Protein AF-A0A960MPB4-F1 (afdb_monomer)

Nearest PDB structures (foldseek):
  5g04-assembly1_A  TM=4.762E-01  e=5.946E+00  Homo sapiens
  5l9u-assembly1_A  TM=4.457E-01  e=4.930E+00  Homo sapiens
  5l9t-assembly1_A  TM=4.457E-01  e=4.930E+00  Homo sapiens

Sequence (97 aa):
TGLYSADLILKERERFKTLGKHLTLGKETASTELLLPFYRSFDLDVYQCFYKEWHPDQGMGNVLCNLKEGALSDPNTDPRAFPTFLEWLTFYMEKVL

Secondary structure (DSSP, 8-state):
-EEPPHHHHHHHHHHHHHH--EEEETTEEEEGGGEEEEEE-TTSSEEEEEETT--GGGT---EEEETTTTEEE-TTT-TTS-SSHHHHHHHHHHHH-

Solvent-accessible surface area (backbone atoms only — not comparable to full-atom values): 5244 Å² total; per-residue (Å²): 117,41,78,52,53,72,69,52,28,54,54,46,30,54,50,29,43,75,61,66,42,72,22,38,42,91,92,45,76,45,53,34,63,46,36,38,45,46,30,36,48,88,82,48,65,32,30,41,21,31,51,71,85,59,44,87,91,71,57,54,36,33,29,32,36,30,72,81,79,35,36,37,36,39,48,92,78,29,91,84,16,26,59,30,62,66,58,44,50,51,55,52,51,66,72,74,106

Radius of gyration: 12.58 Å; Cα contacts (8 Å, |Δi|>4): 171; chains: 1; bounding box: 33×30×31 Å

Structure (mmCIF, N/CA/C/O backbone):
data_AF-A0A960MPB4-F1
#
_entry.id   AF-A0A960MPB4-F1
#
loop_
_atom_site.group_PDB
_atom_site.id
_atom_site.type_symbol
_atom_site.label_atom_id
_atom_site.label_alt_id
_atom_site.label_comp_id
_atom_site.label_asym_id
_atom_site.label_entity_id
_atom_site.label_seq_id
_atom_site.pdbx_PDB_ins_code
_atom_site.Cartn_x
_atom_site.Cartn_y
_atom_site.Cartn_z
_atom_site.occupancy
_atom_site.B_iso_or_equiv
_atom_site.auth_seq_id
_atom_site.auth_comp_id
_atom_site.auth_asym_id
_atom_site.auth_atom_id
_atom_site.pdbx_PDB_model_num
ATOM 1 N N . THR A 1 1 ? 4.720 -13.458 2.444 1.00 73.00 1 THR A N 1
ATOM 2 C CA . THR A 1 1 ? 5.232 -12.076 2.527 1.00 73.00 1 THR A CA 1
ATOM 3 C C . THR A 1 1 ? 5.827 -11.684 1.198 1.00 73.00 1 THR A C 1
ATOM 5 O O . THR A 1 1 ? 6.462 -12.542 0.602 1.00 73.00 1 THR A O 1
ATOM 8 N N . GLY A 1 2 ? 5.596 -10.466 0.702 1.00 87.62 2 GLY A N 1
ATOM 9 C CA . GLY A 1 2 ? 6.009 -10.064 -0.649 1.00 87.62 2 GLY A CA 1
ATOM 10 C C . GLY A 1 2 ? 4.865 -9.529 -1.513 1.00 87.62 2 GLY A C 1
ATOM 11 O O . GLY A 1 2 ? 3.804 -9.179 -0.990 1.00 87.62 2 GLY A O 1
ATOM 12 N N . LEU A 1 3 ? 5.101 -9.462 -2.829 1.00 90.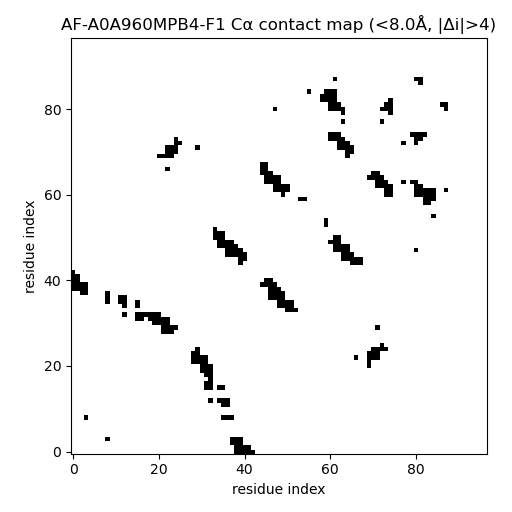94 3 LEU A N 1
ATOM 13 C CA . LEU A 1 3 ? 4.115 -9.027 -3.820 1.00 90.94 3 LEU A CA 1
ATOM 14 C C . LEU A 1 3 ? 2.950 -10.022 -3.880 1.00 90.94 3 LEU A C 1
ATOM 16 O O . LEU A 1 3 ? 3.147 -11.238 -3.843 1.00 90.94 3 LEU A O 1
ATOM 20 N N . TYR A 1 4 ? 1.732 -9.501 -3.945 1.00 93.19 4 TYR A N 1
ATOM 21 C CA . TYR A 1 4 ? 0.520 -10.308 -3.957 1.00 93.19 4 TYR A CA 1
ATOM 22 C C . TYR A 1 4 ? 0.152 -10.778 -5.364 1.00 93.19 4 TYR A C 1
ATOM 24 O O . TYR A 1 4 ? 0.293 -10.047 -6.343 1.00 93.19 4 TYR A O 1
ATOM 32 N N . SER A 1 5 ? -0.388 -11.996 -5.454 1.00 92.62 5 SER A N 1
ATOM 33 C CA . SER A 1 5 ? -1.139 -12.426 -6.634 1.00 92.62 5 SER A CA 1
ATOM 34 C C . SER A 1 5 ? -2.456 -11.651 -6.740 1.00 92.62 5 SER A C 1
ATOM 36 O O . SER A 1 5 ? -2.948 -11.116 -5.744 1.00 92.62 5 SER A O 1
ATOM 38 N N . ALA A 1 6 ? -3.068 -11.637 -7.926 1.00 90.75 6 ALA A N 1
ATOM 39 C CA . ALA A 1 6 ? -4.348 -10.960 -8.146 1.00 90.75 6 ALA A CA 1
ATOM 40 C C . ALA A 1 6 ? -5.440 -11.412 -7.153 1.00 90.75 6 ALA A C 1
ATOM 42 O O . ALA A 1 6 ? -6.104 -10.574 -6.544 1.00 90.75 6 ALA A O 1
ATOM 43 N N . ASP A 1 7 ? -5.569 -12.719 -6.910 1.00 94.31 7 ASP A N 1
ATOM 44 C CA . ASP A 1 7 ? -6.547 -13.258 -5.953 1.00 94.31 7 ASP A CA 1
ATOM 45 C C . ASP A 1 7 ? -6.286 -12.778 -4.521 1.00 94.31 7 ASP A C 1
ATOM 47 O O . ASP A 1 7 ? -7.216 -12.467 -3.772 1.00 94.31 7 ASP A O 1
ATOM 51 N N . LEU A 1 8 ? -5.010 -12.687 -4.132 1.00 94.00 8 LEU A N 1
ATOM 52 C CA . LEU A 1 8 ? -4.638 -12.223 -2.802 1.00 94.00 8 LEU A CA 1
ATOM 53 C C . LEU A 1 8 ? -4.884 -10.719 -2.642 1.00 94.00 8 LEU A C 1
ATOM 55 O O . LEU A 1 8 ? -5.344 -10.306 -1.580 1.00 94.00 8 LEU A O 1
ATOM 59 N N . ILE A 1 9 ? -4.669 -9.918 -3.691 1.00 92.94 9 ILE A N 1
ATOM 60 C CA . ILE A 1 9 ? -5.041 -8.495 -3.712 1.00 92.94 9 ILE A CA 1
ATOM 61 C C . ILE A 1 9 ? -6.543 -8.338 -3.460 1.00 92.94 9 ILE A C 1
ATOM 63 O O . ILE A 1 9 ? -6.943 -7.541 -2.613 1.00 92.94 9 ILE A O 1
ATOM 67 N N . LEU A 1 10 ? -7.385 -9.115 -4.151 1.00 93.06 10 LEU A N 1
ATOM 68 C CA . LEU A 1 10 ? -8.839 -9.057 -3.969 1.00 93.06 10 LEU A CA 1
ATOM 69 C C . LEU A 1 10 ? -9.248 -9.453 -2.546 1.00 93.06 10 LEU A C 1
ATOM 71 O O . LEU A 1 10 ? -10.034 -8.751 -1.911 1.00 93.06 10 LEU A O 1
ATOM 75 N N . LYS A 1 11 ? -8.670 -10.532 -2.011 1.00 94.94 11 LYS A N 1
ATOM 76 C CA . LYS A 1 11 ? -8.929 -10.977 -0.636 1.00 94.94 11 LYS A CA 1
ATOM 77 C C . LYS A 1 11 ? -8.521 -9.924 0.398 1.00 94.94 11 LYS A C 1
ATOM 79 O O . LYS A 1 11 ? -9.277 -9.637 1.325 1.00 94.94 11 LYS A O 1
ATOM 84 N N . GLU A 1 12 ? -7.336 -9.344 0.247 1.00 94.25 12 GLU A N 1
ATOM 85 C CA . GLU A 1 12 ? -6.823 -8.334 1.172 1.00 94.25 12 GLU A CA 1
ATOM 86 C C . GLU A 1 12 ? -7.573 -7.007 1.049 1.00 94.25 12 GLU A C 1
ATOM 88 O O . GLU A 1 12 ? -7.782 -6.344 2.063 1.00 94.25 12 GLU A O 1
ATOM 93 N N . ARG A 1 13 ? -8.067 -6.651 -0.141 1.00 93.50 13 ARG A N 1
ATOM 94 C CA . ARG A 1 13 ? -8.974 -5.512 -0.326 1.00 93.50 13 ARG A CA 1
ATOM 95 C C . ARG A 1 13 ? -10.247 -5.671 0.498 1.00 93.50 13 ARG A C 1
ATOM 97 O O . ARG A 1 13 ? -10.641 -4.738 1.192 1.00 93.50 13 ARG A O 1
ATOM 104 N N . GLU A 1 14 ? -10.885 -6.840 0.451 1.00 95.50 14 GLU A N 1
ATOM 105 C CA . GLU A 1 14 ? -12.074 -7.094 1.271 1.00 95.50 14 GLU A CA 1
ATOM 106 C C . GLU A 1 14 ? -11.738 -7.048 2.765 1.00 95.50 14 GLU A C 1
ATOM 108 O O . GLU A 1 14 ? -12.467 -6.431 3.542 1.00 95.50 14 GLU A O 1
ATOM 113 N N . ARG A 1 15 ? -10.577 -7.577 3.175 1.00 94.88 15 ARG A N 1
ATOM 114 C CA . ARG A 1 15 ? -10.103 -7.431 4.558 1.00 94.88 15 ARG A CA 1
ATOM 115 C C . ARG A 1 15 ? -9.950 -5.959 4.951 1.00 94.88 15 ARG A C 1
ATOM 117 O O . ARG A 1 15 ? -10.465 -5.556 5.990 1.00 94.88 15 ARG A O 1
ATOM 124 N N . PHE A 1 16 ? -9.300 -5.143 4.124 1.00 95.19 16 PHE A N 1
ATOM 125 C CA . PHE A 1 16 ? -9.130 -3.705 4.355 1.00 95.19 16 PHE A CA 1
ATOM 126 C C . PHE A 1 16 ? -10.462 -2.961 4.461 1.00 95.19 16 PHE A C 1
ATOM 128 O O . PHE A 1 16 ? -10.580 -2.060 5.295 1.00 95.19 16 PHE A O 1
ATOM 135 N N . LYS A 1 17 ? -11.477 -3.378 3.693 1.00 93.81 17 LYS A N 1
ATOM 136 C CA . LYS A 1 17 ? -12.836 -2.856 3.847 1.00 93.81 17 LYS A CA 1
ATOM 137 C C . LYS A 1 17 ? -13.424 -3.189 5.213 1.00 93.81 17 LYS A C 1
ATOM 139 O O . LYS A 1 17 ? -13.881 -2.302 5.918 1.00 93.81 17 LYS A O 1
ATOM 144 N N . THR A 1 18 ? -13.339 -4.453 5.628 1.00 94.94 18 THR A N 1
ATOM 145 C CA . THR A 1 18 ? -13.880 -4.891 6.929 1.00 94.94 18 THR A CA 1
ATOM 146 C C . THR A 1 18 ? -13.176 -4.267 8.134 1.00 94.94 18 THR A C 1
ATOM 148 O O . THR A 1 18 ? -13.775 -4.173 9.200 1.00 94.94 18 THR A O 1
ATOM 151 N N . LEU A 1 19 ? -11.918 -3.833 7.986 1.00 93.25 19 LEU A N 1
ATOM 152 C CA . LEU A 1 19 ? -11.186 -3.158 9.059 1.00 93.25 19 LEU A CA 1
ATOM 153 C C . LEU A 1 19 ? -11.758 -1.774 9.380 1.00 93.25 19 LEU A C 1
ATOM 155 O O . LEU A 1 19 ? -11.692 -1.377 10.541 1.00 93.25 19 LEU A O 1
ATOM 159 N N . GLY A 1 20 ? -12.253 -1.040 8.372 1.00 87.06 20 GLY A N 1
ATOM 160 C CA . GLY A 1 20 ? -12.845 0.294 8.532 1.00 87.06 20 GLY A CA 1
ATOM 161 C C . GLY A 1 20 ? -11.989 1.279 9.339 1.00 87.06 20 GLY A C 1
ATOM 162 O O . GLY A 1 20 ? -12.527 2.108 10.071 1.00 87.06 20 GLY A O 1
ATOM 163 N N . LYS A 1 21 ? -10.655 1.157 9.290 1.00 91.88 21 LYS A N 1
ATOM 164 C CA . LYS A 1 21 ? -9.759 1.977 10.115 1.00 91.88 21 LYS A CA 1
ATOM 165 C C . LYS A 1 21 ? -9.503 3.320 9.443 1.00 91.88 21 LYS A C 1
ATOM 167 O O . LYS A 1 21 ? -9.269 3.383 8.237 1.00 91.88 21 LYS A O 1
ATOM 172 N N . HIS A 1 22 ? -9.439 4.371 10.252 1.00 93.25 22 HIS A N 1
ATOM 173 C CA . HIS A 1 22 ? -8.915 5.667 9.837 1.00 93.25 22 HIS A CA 1
ATOM 174 C C . HIS A 1 22 ? -7.412 5.719 10.115 1.00 93.25 22 HIS A C 1
ATOM 176 O O . HIS A 1 22 ? -6.972 5.484 11.239 1.00 93.25 22 HIS A O 1
ATOM 182 N N . LEU A 1 23 ? -6.640 5.989 9.070 1.00 94.38 23 LEU A N 1
ATOM 183 C CA . LEU A 1 23 ? -5.192 6.127 9.092 1.00 94.38 23 LEU A CA 1
ATOM 184 C C . LEU A 1 23 ? -4.822 7.602 9.000 1.00 94.38 23 LEU A C 1
ATOM 186 O O . LEU A 1 23 ? -5.482 8.360 8.291 1.00 94.38 23 LEU A O 1
ATOM 190 N N . THR A 1 24 ? -3.748 7.992 9.672 1.00 94.38 24 THR A N 1
ATOM 191 C CA . THR A 1 24 ? -3.246 9.369 9.648 1.00 94.38 24 THR A CA 1
ATOM 192 C C . THR A 1 24 ? -2.180 9.531 8.569 1.00 94.38 24 THR A C 1
ATOM 194 O O . THR A 1 24 ? -1.206 8.782 8.572 1.00 94.38 24 TH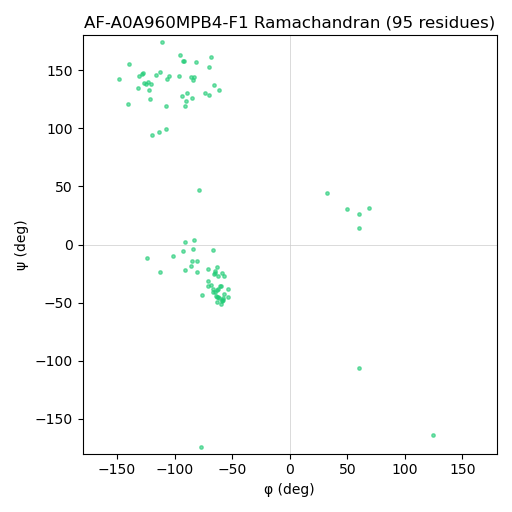R A O 1
ATOM 197 N N . LEU A 1 25 ? -2.335 10.531 7.697 1.00 89.44 25 LEU A N 1
ATOM 198 C CA . LEU A 1 25 ? -1.336 10.980 6.722 1.00 89.44 25 LEU A CA 1
ATOM 199 C C . LEU A 1 25 ? -1.002 12.448 7.012 1.00 89.44 25 LEU A C 1
ATOM 201 O O . LEU A 1 25 ? -1.714 13.363 6.597 1.00 89.44 25 LEU A O 1
ATOM 205 N N . GLY A 1 26 ? 0.053 12.695 7.789 1.00 85.62 26 GLY A N 1
ATOM 206 C CA . GLY A 1 26 ? 0.375 14.047 8.254 1.00 85.62 26 GLY A CA 1
ATOM 207 C C . GLY A 1 26 ? -0.761 14.651 9.093 1.00 85.62 26 GLY A C 1
ATOM 208 O O . GLY A 1 26 ? -0.942 14.275 10.248 1.00 85.62 26 GLY A O 1
ATOM 209 N N . LYS A 1 27 ? -1.508 15.607 8.524 1.00 84.19 27 LYS A N 1
ATOM 210 C CA . LYS A 1 27 ? -2.690 16.231 9.157 1.00 84.19 27 LYS A CA 1
ATOM 211 C C . LYS A 1 27 ? -4.023 15.682 8.639 1.00 84.19 27 LYS A C 1
ATOM 213 O O . LYS A 1 27 ? -5.069 16.021 9.186 1.00 84.19 27 LYS A O 1
ATOM 218 N N . GLU A 1 28 ? -3.988 14.886 7.579 1.00 88.56 28 GLU A N 1
ATOM 219 C CA . GLU A 1 28 ? -5.166 14.327 6.928 1.00 88.56 28 GLU A CA 1
ATOM 220 C C . GLU A 1 28 ? -5.464 12.923 7.455 1.00 88.56 28 GLU A C 1
ATOM 222 O O . GLU A 1 28 ? -4.617 12.273 8.076 1.00 88.56 28 GLU A O 1
ATOM 227 N N . THR A 1 29 ? -6.684 12.448 7.205 1.00 89.62 29 THR A N 1
ATOM 228 C CA . THR A 1 29 ? -7.070 11.068 7.506 1.00 89.62 29 THR A CA 1
ATOM 229 C C . THR A 1 29 ? -7.564 10.361 6.253 1.00 89.62 29 THR A C 1
ATOM 231 O O . THR A 1 29 ? -8.285 10.936 5.441 1.00 89.62 29 THR A O 1
ATOM 234 N N . ALA A 1 30 ? -7.181 9.097 6.106 1.00 90.75 30 ALA A N 1
ATOM 235 C CA . ALA A 1 30 ? -7.583 8.232 5.005 1.00 90.75 30 ALA A CA 1
ATOM 236 C C . ALA A 1 30 ? -8.175 6.930 5.556 1.00 90.75 30 ALA A C 1
ATOM 238 O O . ALA A 1 30 ? -7.667 6.365 6.522 1.00 90.75 30 ALA A O 1
ATOM 239 N N . SER A 1 31 ? -9.257 6.440 4.952 1.00 93.44 31 SER A N 1
ATOM 240 C CA . SER A 1 31 ? -9.856 5.156 5.336 1.00 93.44 31 SER A CA 1
ATOM 241 C C . SER A 1 31 ? -9.130 3.989 4.667 1.00 93.44 31 SER A C 1
ATOM 243 O O . SER A 1 31 ? -8.755 4.080 3.496 1.00 93.44 31 SER A O 1
ATOM 245 N N . THR A 1 32 ? -9.001 2.857 5.365 1.00 95.06 32 THR A N 1
ATOM 246 C CA . THR A 1 32 ? -8.484 1.610 4.775 1.00 95.06 32 THR A CA 1
ATOM 247 C C . THR A 1 32 ? -9.315 1.121 3.590 1.00 95.06 32 THR A C 1
ATOM 249 O O . THR A 1 32 ? -8.780 0.450 2.716 1.00 95.06 32 THR A O 1
ATOM 252 N N . GLU A 1 33 ? -10.594 1.488 3.500 1.00 94.75 33 GLU A N 1
ATOM 253 C CA . GLU A 1 33 ? -11.471 1.137 2.371 1.00 94.75 33 GLU A CA 1
ATOM 254 C C . GLU A 1 33 ? -11.039 1.767 1.039 1.00 94.75 33 GLU A C 1
ATOM 256 O O . GLU A 1 33 ? -11.401 1.283 -0.038 1.00 94.75 33 GLU A O 1
ATOM 261 N N . LEU A 1 34 ? -10.284 2.867 1.111 1.00 93.06 34 LEU A N 1
ATOM 262 C CA . LEU A 1 34 ? -9.756 3.577 -0.050 1.00 93.06 34 LEU A CA 1
ATOM 263 C C . LEU A 1 34 ? -8.451 2.967 -0.554 1.00 93.06 34 LEU A C 1
ATOM 265 O O . LEU A 1 34 ? -7.929 3.433 -1.560 1.00 93.06 34 LEU A O 1
ATOM 269 N N . LEU A 1 35 ? -7.918 1.952 0.127 1.00 94.62 35 LEU A N 1
ATOM 270 C CA . LEU A 1 35 ? -6.616 1.381 -0.172 1.00 94.62 35 LEU A CA 1
ATOM 271 C C . LEU A 1 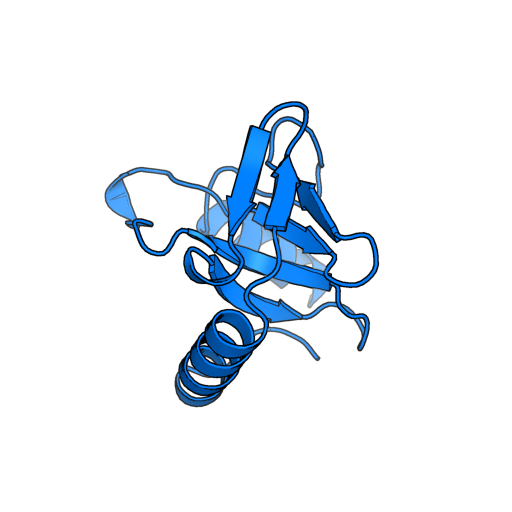35 ? -6.735 0.010 -0.837 1.00 94.62 35 LEU A C 1
ATOM 273 O O . LEU A 1 35 ? -7.569 -0.825 -0.483 1.00 94.62 35 LEU A O 1
ATOM 277 N N . LEU A 1 36 ? -5.842 -0.226 -1.790 1.00 94.06 36 LEU A N 1
ATOM 278 C CA . LEU A 1 36 ? -5.635 -1.497 -2.459 1.00 94.06 36 LEU A CA 1
ATOM 279 C C . LEU A 1 36 ? -4.243 -2.030 -2.086 1.00 94.06 36 LEU A C 1
ATOM 281 O O . LEU A 1 36 ? -3.253 -1.611 -2.692 1.00 94.06 36 LEU A O 1
ATOM 285 N N . PRO A 1 37 ? -4.137 -2.920 -1.084 1.00 95.00 37 PRO A N 1
ATOM 286 C CA . PRO A 1 37 ? -2.857 -3.496 -0.692 1.00 95.00 37 PRO A CA 1
ATOM 287 C C . PRO A 1 37 ? -2.350 -4.454 -1.774 1.00 95.00 37 PRO A C 1
ATOM 289 O O . PRO A 1 37 ? -3.065 -5.367 -2.189 1.00 95.00 37 PRO A O 1
ATOM 292 N N . PHE A 1 38 ? -1.104 -4.271 -2.207 1.00 93.75 38 PHE A N 1
ATOM 293 C CA . PHE A 1 38 ? -0.487 -5.104 -3.248 1.00 93.75 38 PHE A CA 1
ATOM 294 C C . PHE A 1 38 ? 0.829 -5.759 -2.816 1.00 93.75 38 PHE A C 1
ATOM 296 O O . PHE A 1 38 ? 1.321 -6.666 -3.484 1.00 93.75 38 PHE A O 1
ATOM 303 N N . TYR A 1 39 ? 1.392 -5.338 -1.685 1.00 93.81 39 TYR A N 1
ATOM 304 C CA . TYR A 1 39 ? 2.612 -5.907 -1.122 1.00 93.81 39 TYR A CA 1
ATOM 305 C C . TYR A 1 39 ? 2.577 -5.831 0.405 1.00 93.81 39 TYR A C 1
ATOM 307 O O . TYR A 1 39 ? 2.140 -4.822 0.958 1.00 93.81 39 TYR A O 1
ATOM 315 N N . ARG A 1 40 ? 3.092 -6.859 1.092 1.00 93.12 40 ARG A N 1
ATOM 316 C CA . ARG A 1 40 ? 3.276 -6.867 2.557 1.00 93.12 40 ARG A CA 1
ATOM 317 C C . ARG A 1 40 ? 4.727 -7.111 2.939 1.00 93.12 40 ARG A C 1
ATOM 319 O O . ARG A 1 40 ? 5.333 -8.069 2.458 1.00 93.12 40 ARG A O 1
ATOM 326 N N . SER A 1 41 ? 5.241 -6.295 3.857 1.00 86.50 41 SER A N 1
ATOM 327 C CA . SER A 1 41 ? 6.616 -6.361 4.370 1.00 86.50 41 SER A CA 1
ATOM 328 C C . SER A 1 41 ? 6.765 -7.358 5.526 1.00 86.50 41 SER A C 1
ATOM 330 O O . SER A 1 41 ? 6.063 -7.232 6.521 1.00 86.50 41 SER A O 1
ATOM 332 N N . PHE A 1 42 ? 7.704 -8.309 5.412 1.00 74.12 42 PHE A N 1
ATOM 333 C CA . PHE A 1 42 ? 8.239 -9.211 6.465 1.00 74.12 42 PHE A CA 1
ATOM 334 C C . PHE A 1 42 ? 7.277 -9.654 7.602 1.00 74.12 42 PHE A C 1
ATOM 336 O O . PHE A 1 42 ? 7.650 -9.634 8.768 1.00 74.12 42 PHE A O 1
ATOM 343 N N . ASP A 1 43 ? 6.038 -10.036 7.266 1.00 69.12 43 ASP A N 1
ATOM 344 C CA . ASP A 1 43 ? 4.964 -10.498 8.165 1.00 69.12 43 ASP A CA 1
ATOM 345 C C . ASP A 1 43 ? 4.530 -9.475 9.217 1.00 69.12 43 ASP A C 1
ATOM 347 O O . ASP A 1 43 ? 3.772 -9.772 10.139 1.00 69.12 43 ASP A O 1
ATOM 351 N N . LEU A 1 44 ? 4.937 -8.226 9.016 1.00 83.06 44 LEU A N 1
ATOM 352 C CA . LEU A 1 44 ? 4.432 -7.078 9.736 1.00 83.06 44 LEU A CA 1
ATOM 353 C C . LEU A 1 44 ? 3.107 -6.634 9.120 1.00 83.06 44 LEU A C 1
ATOM 355 O O . LEU A 1 44 ? 2.815 -6.868 7.944 1.00 83.06 44 LEU A O 1
ATOM 359 N N . ASP A 1 45 ? 2.303 -5.927 9.906 1.00 91.25 45 ASP A N 1
ATOM 360 C CA . ASP A 1 45 ? 1.104 -5.241 9.422 1.00 91.25 45 ASP A CA 1
ATOM 361 C C . ASP A 1 45 ? 1.445 -3.921 8.712 1.00 91.25 45 ASP A C 1
ATOM 363 O O . ASP A 1 45 ? 0.833 -2.879 8.951 1.00 91.25 45 ASP A O 1
ATOM 367 N N . VAL A 1 46 ? 2.434 -4.002 7.818 1.00 93.69 46 VAL A N 1
ATOM 368 C CA . VAL A 1 46 ? 2.928 -2.918 6.974 1.00 93.69 46 VAL A CA 1
ATOM 369 C C . VAL A 1 46 ? 2.795 -3.323 5.510 1.00 93.69 46 VAL A C 1
ATOM 371 O O . VAL A 1 46 ? 3.306 -4.366 5.089 1.00 93.69 46 VAL A O 1
ATOM 374 N N . TYR A 1 47 ? 2.115 -2.485 4.738 1.00 95.00 47 TYR A N 1
ATOM 375 C CA . TYR A 1 47 ? 1.670 -2.772 3.382 1.00 95.00 47 TYR A CA 1
ATOM 376 C C . TYR A 1 47 ? 2.058 -1.633 2.448 1.00 95.00 47 TYR A C 1
ATOM 378 O O . TYR A 1 47 ? 2.012 -0.471 2.844 1.00 95.00 47 TYR A O 1
ATOM 386 N N . GLN A 1 48 ? 2.388 -1.960 1.202 1.00 94.38 48 GLN A N 1
ATOM 387 C CA . GLN A 1 48 ? 2.314 -0.978 0.127 1.00 94.38 48 GLN A CA 1
ATOM 388 C C . GLN A 1 48 ? 0.918 -1.042 -0.469 1.00 94.38 48 GLN A C 1
ATOM 390 O O . GLN A 1 48 ? 0.416 -2.128 -0.790 1.00 94.38 48 GLN A O 1
ATOM 395 N N . CYS A 1 49 ? 0.302 0.124 -0.598 1.00 94.94 49 CYS A N 1
ATOM 396 C CA . CYS A 1 49 ? -1.053 0.262 -1.091 1.00 94.94 49 CYS A CA 1
ATOM 397 C C . CYS A 1 49 ? -1.102 1.269 -2.234 1.00 94.94 49 CYS A C 1
ATOM 399 O O . CYS A 1 49 ? -0.387 2.268 -2.226 1.00 94.94 49 CYS A O 1
ATOM 401 N N . PHE A 1 50 ? -2.002 1.034 -3.178 1.00 92.81 50 PHE A N 1
ATOM 402 C CA . PHE A 1 50 ? -2.512 2.093 -4.041 1.00 92.81 50 PHE A CA 1
ATOM 403 C C . PHE A 1 50 ? -3.778 2.685 -3.436 1.00 92.81 50 PHE A C 1
ATOM 405 O O . PHE A 1 50 ? -4.467 2.015 -2.667 1.00 92.81 50 PHE A O 1
ATOM 412 N N . TYR A 1 51 ? -4.124 3.909 -3.819 1.00 90.38 51 TYR A N 1
ATOM 413 C CA . TYR A 1 51 ? -5.498 4.377 -3.657 1.00 90.38 51 TYR A CA 1
ATOM 414 C C . TYR A 1 51 ? -6.425 3.640 -4.635 1.00 90.38 51 TYR A C 1
ATOM 416 O O . TYR A 1 51 ? -5.990 3.186 -5.691 1.00 90.38 51 TYR A O 1
ATOM 424 N N . LYS A 1 52 ? -7.711 3.489 -4.313 1.00 87.00 52 LYS A N 1
ATOM 425 C CA . LYS A 1 52 ? -8.677 2.808 -5.196 1.00 87.00 52 LYS A CA 1
ATOM 426 C C . LYS A 1 52 ? -8.904 3.574 -6.506 1.00 87.00 52 LYS A C 1
ATOM 428 O O . LYS A 1 52 ? -9.278 2.962 -7.499 1.00 87.00 52 LYS A O 1
ATOM 433 N N . GLU A 1 53 ? -8.688 4.886 -6.485 1.00 83.94 53 GLU A N 1
ATOM 434 C CA . GLU A 1 53 ? -8.716 5.791 -7.636 1.00 83.94 53 GLU A CA 1
ATOM 435 C C . GLU A 1 53 ? -7.391 5.804 -8.406 1.00 83.94 53 GLU A C 1
ATOM 437 O O . GLU A 1 53 ? -7.224 6.587 -9.335 1.00 83.94 53 GLU A O 1
ATOM 442 N N . TRP A 1 54 ? -6.423 4.975 -8.012 1.00 84.50 54 TRP A N 1
ATOM 443 C CA . TRP A 1 54 ? -5.141 4.907 -8.688 1.00 84.50 54 TRP A CA 1
ATOM 444 C C . TRP A 1 54 ? -5.304 4.482 -10.148 1.00 84.50 54 TRP A C 1
ATOM 446 O O . TRP A 1 54 ? -5.966 3.489 -10.465 1.00 84.50 54 TRP A O 1
ATOM 456 N N . HIS A 1 55 ? -4.623 5.215 -11.026 1.00 74.69 55 HIS A N 1
ATOM 457 C CA . HIS A 1 55 ? -4.538 4.929 -12.447 1.00 74.69 55 HIS A CA 1
ATOM 458 C C . HIS A 1 55 ? -3.072 4.996 -12.897 1.00 74.69 55 HIS A C 1
ATOM 460 O O . HIS A 1 55 ? -2.392 5.969 -12.552 1.00 74.69 55 HIS A O 1
ATOM 466 N N . PRO A 1 56 ? -2.590 4.023 -13.696 1.00 68.12 56 PRO A N 1
ATOM 467 C CA . PRO A 1 56 ? -1.198 3.976 -14.150 1.00 68.12 56 PRO A CA 1
ATOM 468 C C . PRO A 1 56 ? -0.731 5.269 -14.834 1.00 68.12 56 PRO A C 1
ATOM 470 O O . PRO A 1 56 ? 0.387 5.723 -14.603 1.00 68.12 56 PRO A O 1
ATOM 473 N N . ASP A 1 57 ? -1.610 5.891 -15.624 1.00 70.25 57 ASP A N 1
ATOM 474 C CA . ASP A 1 57 ? -1.282 7.053 -16.460 1.00 70.25 57 ASP A CA 1
ATOM 475 C C . ASP A 1 57 ? -1.260 8.380 -15.687 1.00 70.25 57 ASP A C 1
ATOM 477 O O . ASP A 1 57 ? -0.764 9.387 -16.187 1.00 70.25 57 ASP A O 1
ATOM 481 N N . GLN A 1 58 ? -1.807 8.403 -14.467 1.00 69.19 58 GLN A N 1
ATOM 482 C CA . GLN A 1 58 ? -1.895 9.620 -13.653 1.00 69.19 58 GLN A CA 1
ATOM 483 C C . GLN A 1 58 ? -0.680 9.818 -12.742 1.00 69.19 58 GLN A C 1
ATOM 485 O O . GLN A 1 58 ? -0.648 10.779 -11.978 1.00 69.19 58 GLN A O 1
ATOM 490 N N . GLY A 1 59 ? 0.312 8.920 -12.806 1.00 65.31 59 GLY A N 1
ATOM 491 C CA . GLY A 1 59 ? 1.535 9.036 -12.012 1.00 65.31 59 GLY A CA 1
ATOM 492 C C . GLY A 1 59 ? 1.273 9.042 -10.507 1.00 65.31 59 GLY A C 1
ATOM 493 O O . GLY A 1 59 ? 2.044 9.625 -9.755 1.00 65.31 59 GLY A O 1
ATOM 494 N N . MET A 1 60 ? 0.167 8.440 -10.058 1.00 74.44 60 MET A N 1
ATOM 495 C CA . MET A 1 60 ? -0.061 8.268 -8.632 1.00 74.44 60 MET A CA 1
ATOM 496 C C . MET A 1 60 ? 0.865 7.169 -8.119 1.0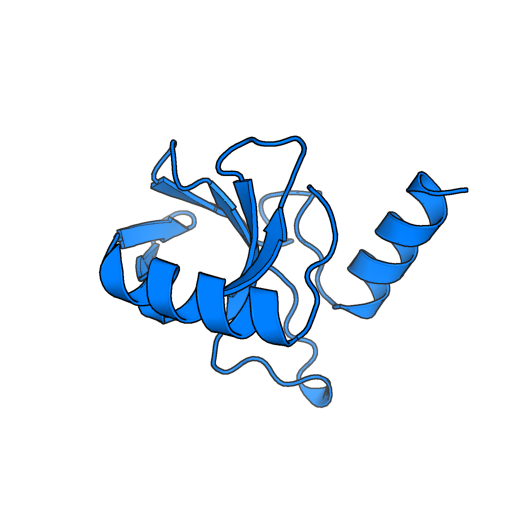0 74.44 60 MET A C 1
ATOM 498 O O . MET A 1 60 ? 0.982 6.092 -8.701 1.00 74.44 60 MET A O 1
ATOM 502 N N . GLY A 1 61 ? 1.558 7.465 -7.035 1.00 81.88 61 GLY A N 1
ATOM 503 C CA . GLY A 1 61 ? 2.462 6.532 -6.395 1.00 81.88 61 GLY A C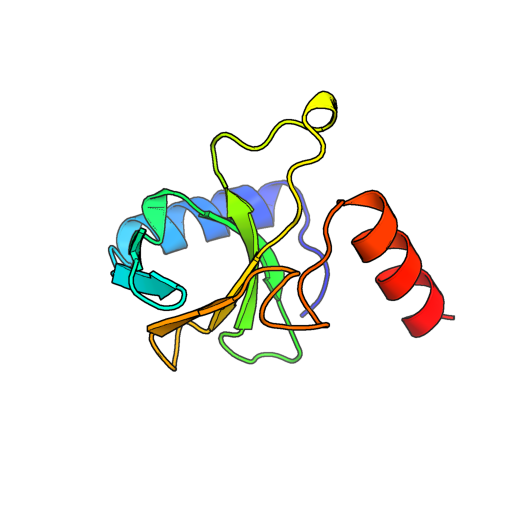A 1
ATOM 504 C C . GLY A 1 61 ? 1.751 5.478 -5.566 1.00 81.88 61 GLY A C 1
ATOM 505 O O . GLY A 1 61 ? 0.520 5.403 -5.509 1.00 81.88 61 GLY A O 1
ATOM 506 N N . ASN A 1 62 ? 2.549 4.686 -4.865 1.00 91.06 62 ASN A N 1
ATOM 507 C CA . ASN A 1 62 ? 2.062 3.916 -3.732 1.00 91.06 62 ASN A CA 1
ATOM 508 C C . ASN A 1 62 ? 2.242 4.704 -2.431 1.00 91.06 62 ASN A C 1
ATOM 510 O O . ASN A 1 62 ? 3.107 5.568 -2.303 1.00 91.06 6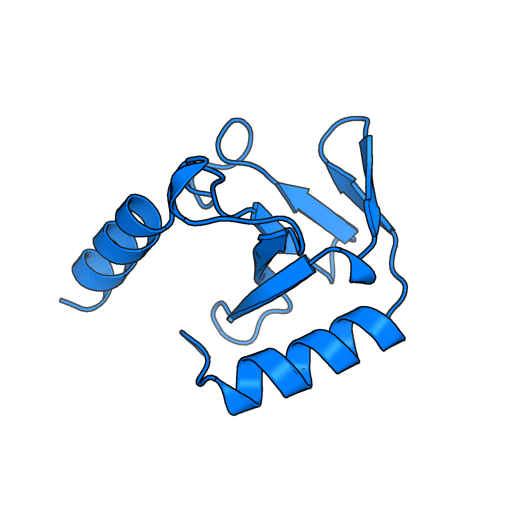2 ASN A O 1
ATOM 514 N N . VAL A 1 63 ? 1.443 4.330 -1.442 1.00 92.94 63 VAL A N 1
ATOM 515 C CA . VAL A 1 63 ? 1.562 4.775 -0.056 1.00 92.94 63 VAL A CA 1
ATOM 516 C C . VAL A 1 63 ? 1.966 3.601 0.824 1.00 92.94 63 VAL A C 1
ATOM 518 O O . VAL A 1 63 ? 1.584 2.453 0.569 1.00 92.94 63 VAL A O 1
ATOM 521 N N . LEU A 1 64 ? 2.716 3.893 1.882 1.00 94.00 64 LEU A N 1
ATOM 522 C CA . LEU A 1 64 ? 3.060 2.918 2.905 1.00 94.00 64 LEU A CA 1
ATOM 523 C C . LEU A 1 64 ? 1.999 2.959 4.005 1.00 94.00 64 LEU A C 1
ATOM 525 O O . LEU A 1 64 ? 1.810 3.978 4.660 1.00 94.00 64 LEU A O 1
ATOM 529 N N . CYS A 1 65 ? 1.313 1.846 4.228 1.00 95.19 65 CYS A N 1
ATOM 530 C CA . CYS A 1 65 ? 0.275 1.700 5.239 1.00 95.19 65 CYS A CA 1
ATOM 531 C C . CYS A 1 65 ? 0.780 0.845 6.402 1.00 95.19 65 CYS A C 1
ATOM 533 O O . CYS A 1 65 ? 1.084 -0.331 6.214 1.00 95.19 65 CYS A O 1
ATOM 535 N N . ASN A 1 66 ? 0.820 1.404 7.612 1.00 94.25 66 ASN A N 1
ATOM 536 C CA . ASN A 1 66 ? 1.097 0.672 8.846 1.00 94.25 66 ASN A CA 1
ATOM 537 C C . ASN A 1 66 ? -0.191 0.541 9.672 1.00 94.25 66 ASN A C 1
ATOM 539 O O . ASN A 1 66 ? -0.585 1.456 10.397 1.00 94.25 66 ASN A O 1
ATOM 543 N N . LEU A 1 67 ? -0.852 -0.618 9.593 1.00 93.25 67 LEU A N 1
ATOM 544 C CA . LEU A 1 67 ? -2.128 -0.854 10.282 1.00 93.25 67 LEU A CA 1
ATOM 545 C C . LEU A 1 67 ? -1.987 -0.969 11.805 1.00 93.25 67 LEU A C 1
ATOM 547 O O . LEU A 1 67 ? -2.990 -0.822 12.514 1.00 93.25 67 LEU A O 1
ATOM 551 N N . LYS A 1 68 ? -0.784 -1.280 12.303 1.00 91.50 68 LYS A N 1
ATOM 552 C CA . LYS A 1 68 ? -0.502 -1.376 13.741 1.00 91.50 68 LYS A CA 1
ATOM 553 C C . LYS A 1 68 ? -0.390 0.011 14.363 1.00 91.50 68 LYS A C 1
ATOM 555 O O . LYS A 1 68 ? -0.942 0.237 15.434 1.00 91.50 68 LYS A O 1
ATOM 560 N N . GLU A 1 69 ? 0.294 0.921 13.679 1.00 91.31 69 GLU A N 1
ATOM 561 C CA . GLU A 1 69 ? 0.468 2.311 14.118 1.00 91.31 69 GLU A CA 1
ATOM 562 C C . GLU A 1 69 ? -0.701 3.215 13.707 1.00 91.31 69 GLU A C 1
ATOM 564 O O . GLU A 1 69 ? -0.836 4.312 14.235 1.00 91.31 69 GLU A O 1
ATOM 569 N N . GLY A 1 70 ? -1.565 2.762 12.790 1.00 93.50 70 GLY A N 1
ATOM 570 C CA . GLY A 1 70 ? -2.647 3.590 12.255 1.00 93.50 70 GLY A CA 1
ATOM 571 C C . GLY A 1 70 ? -2.122 4.730 11.381 1.00 93.50 70 GLY A C 1
ATOM 572 O O . GLY A 1 70 ? -2.712 5.807 11.347 1.00 93.50 70 GLY A O 1
ATOM 573 N N . ALA A 1 71 ? -1.000 4.502 10.699 1.00 94.44 71 ALA A N 1
ATOM 574 C CA . ALA A 1 71 ? -0.286 5.518 9.940 1.00 94.44 71 ALA A CA 1
ATOM 575 C C . ALA A 1 71 ? -0.278 5.196 8.443 1.00 94.44 71 ALA A C 1
ATOM 577 O O . ALA A 1 71 ? -0.219 4.031 8.033 1.00 94.44 71 ALA A O 1
ATOM 578 N N . LEU A 1 72 ? -0.319 6.252 7.642 1.00 94.69 72 LEU A N 1
ATOM 579 C CA . LEU A 1 72 ? -0.111 6.234 6.208 1.00 94.69 72 LEU A CA 1
ATOM 580 C C . LEU A 1 72 ? 1.012 7.221 5.883 1.00 94.69 72 LEU A C 1
ATOM 582 O O . LEU A 1 72 ? 1.037 8.323 6.429 1.00 94.69 72 LEU A O 1
ATOM 586 N N . SER A 1 73 ? 1.905 6.838 4.980 1.00 93.06 73 SER A N 1
ATOM 587 C CA . SER A 1 73 ? 2.967 7.712 4.489 1.00 93.06 73 SER A CA 1
ATOM 588 C C . SER A 1 73 ? 2.983 7.741 2.969 1.00 93.06 73 SER A C 1
ATOM 590 O O . SER A 1 73 ? 2.687 6.739 2.312 1.00 93.06 73 SER A O 1
ATOM 592 N N . ASP A 1 74 ? 3.351 8.888 2.418 1.00 90.75 74 ASP A N 1
ATOM 593 C CA . ASP A 1 74 ? 3.484 9.135 0.985 1.00 90.75 74 ASP A CA 1
ATOM 594 C C . ASP A 1 74 ? 4.967 9.324 0.599 1.00 90.75 74 ASP A C 1
ATOM 596 O O . ASP A 1 74 ? 5.833 9.374 1.477 1.00 90.75 74 ASP A O 1
ATOM 600 N N . PRO A 1 75 ? 5.290 9.453 -0.698 1.00 88.31 75 PRO A N 1
ATOM 601 C CA . PRO A 1 75 ? 6.676 9.614 -1.142 1.00 88.31 75 PRO A CA 1
ATOM 602 C C . PRO A 1 75 ? 7.367 10.891 -0.644 1.00 88.31 75 PRO A C 1
ATOM 604 O O . PRO A 1 75 ? 8.593 10.970 -0.646 1.00 88.31 75 PRO A O 1
ATOM 607 N N . ASN A 1 76 ? 6.602 11.900 -0.216 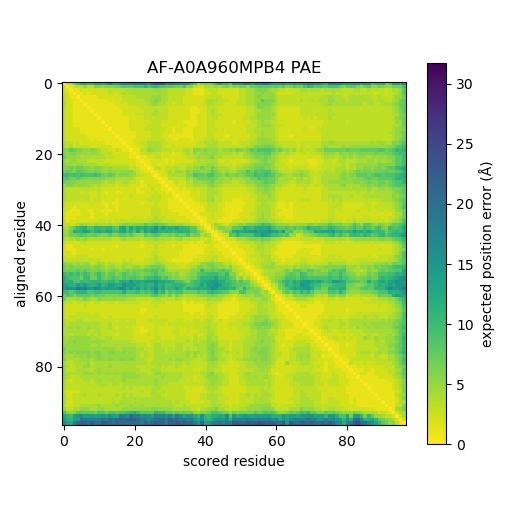1.00 86.81 76 ASN A N 1
ATOM 608 C CA . ASN A 1 76 ? 7.150 13.145 0.324 1.00 86.81 76 ASN A CA 1
ATOM 609 C C . ASN A 1 76 ? 7.570 13.002 1.792 1.00 86.81 76 ASN A C 1
ATOM 611 O O . ASN A 1 76 ? 8.385 13.781 2.287 1.00 86.81 76 ASN A O 1
ATOM 615 N N . THR A 1 77 ? 6.980 12.039 2.500 1.00 87.62 77 THR A N 1
ATOM 616 C CA . THR A 1 77 ? 7.126 11.857 3.948 1.00 87.62 77 THR A CA 1
ATOM 617 C C . THR A 1 77 ? 7.881 10.586 4.321 1.00 87.62 77 THR A C 1
ATOM 619 O O . THR A 1 77 ? 8.474 10.533 5.398 1.00 87.62 77 THR A O 1
ATOM 622 N N . ASP A 1 78 ? 7.909 9.578 3.447 1.00 88.19 78 ASP A N 1
ATOM 623 C CA . ASP A 1 78 ? 8.590 8.312 3.692 1.00 88.19 78 ASP A CA 1
ATOM 624 C C . ASP A 1 78 ? 9.290 7.804 2.422 1.00 88.19 78 ASP A C 1
ATOM 626 O O . ASP A 1 78 ? 8.624 7.521 1.425 1.00 88.19 78 ASP A O 1
ATOM 630 N N . PRO A 1 79 ? 10.620 7.598 2.454 1.00 86.31 79 PRO A N 1
ATOM 631 C CA . PRO A 1 79 ? 11.382 7.121 1.297 1.00 86.31 79 PRO A CA 1
ATOM 632 C C . PRO A 1 79 ? 11.041 5.678 0.887 1.00 86.31 79 PRO A C 1
ATOM 634 O O . PRO A 1 79 ? 11.592 5.161 -0.080 1.00 86.31 79 PRO A O 1
ATOM 637 N N . ARG A 1 80 ? 10.184 4.987 1.647 1.00 87.75 80 ARG A N 1
ATOM 638 C CA . ARG A 1 80 ? 9.674 3.649 1.322 1.00 87.75 80 ARG A CA 1
ATOM 639 C C . ARG A 1 80 ? 8.351 3.703 0.558 1.00 87.75 80 ARG A C 1
ATOM 641 O O . ARG A 1 80 ? 7.862 2.648 0.161 1.00 87.75 80 ARG A O 1
ATOM 648 N N . ALA A 1 81 ? 7.759 4.878 0.375 1.00 90.56 81 ALA A N 1
ATOM 649 C CA . ALA A 1 81 ? 6.682 5.116 -0.575 1.00 9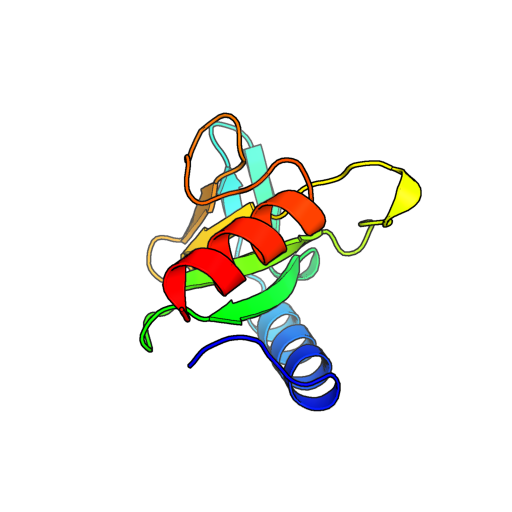0.56 81 ALA A CA 1
ATOM 650 C C . ALA A 1 81 ? 7.285 5.684 -1.868 1.00 90.56 81 ALA A C 1
ATOM 652 O O . ALA A 1 81 ? 8.272 6.415 -1.819 1.00 90.56 81 ALA A O 1
ATOM 653 N N . PHE A 1 82 ? 6.721 5.334 -3.024 1.00 89.62 82 PHE A N 1
ATOM 654 C CA . PHE A 1 82 ? 7.304 5.697 -4.316 1.00 89.62 82 PHE A CA 1
ATOM 655 C C . PHE A 1 82 ? 6.322 6.537 -5.131 1.00 89.62 82 PHE A C 1
ATOM 657 O O . PHE A 1 82 ? 5.137 6.204 -5.160 1.00 89.62 82 PHE A O 1
ATOM 664 N N . PRO A 1 83 ? 6.787 7.603 -5.807 1.00 88.38 83 PRO A N 1
ATOM 665 C CA . PRO A 1 83 ? 5.973 8.438 -6.692 1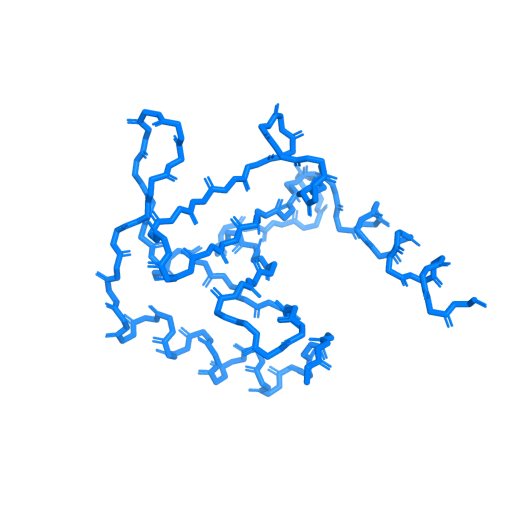.00 88.38 83 PRO A CA 1
ATOM 666 C C . PRO A 1 83 ? 5.291 7.670 -7.821 1.00 88.38 83 PRO A C 1
ATOM 668 O O . PRO A 1 83 ? 4.234 8.083 -8.281 1.00 88.38 83 PRO A O 1
ATOM 671 N N . THR A 1 84 ? 5.864 6.547 -8.262 1.00 87.69 84 THR A N 1
ATOM 672 C CA . THR A 1 84 ? 5.296 5.715 -9.325 1.00 87.69 84 THR A CA 1
ATOM 673 C C . THR A 1 84 ? 5.433 4.225 -9.016 1.00 87.69 84 THR A C 1
ATOM 675 O O . THR A 1 84 ? 6.347 3.790 -8.311 1.00 87.69 84 THR A O 1
ATOM 678 N N . PHE A 1 85 ? 4.546 3.406 -9.595 1.00 85.19 85 PHE A N 1
ATOM 679 C CA . PHE A 1 85 ? 4.665 1.946 -9.500 1.00 85.19 85 PHE A CA 1
ATOM 680 C C . PHE A 1 85 ? 5.974 1.425 -10.108 1.00 85.19 85 PHE A C 1
ATOM 682 O O . PHE A 1 85 ? 6.547 0.472 -9.589 1.00 85.19 85 PHE A O 1
ATOM 689 N N . LEU A 1 86 ? 6.459 2.041 -11.192 1.00 87.06 86 LEU A N 1
ATOM 690 C CA . LEU A 1 86 ? 7.702 1.623 -11.843 1.00 87.06 86 LEU A CA 1
ATOM 691 C C . LEU A 1 86 ? 8.925 1.873 -10.958 1.00 87.06 86 LEU A C 1
ATOM 693 O O . LEU A 1 86 ? 9.816 1.027 -10.915 1.00 87.06 86 LEU A O 1
ATOM 697 N N . GLU A 1 87 ? 8.959 2.982 -10.218 1.00 88.38 87 GLU A N 1
ATOM 698 C CA . GLU A 1 87 ? 10.013 3.235 -9.231 1.00 88.38 87 GLU A CA 1
ATOM 699 C C . GLU A 1 87 ? 9.974 2.208 -8.098 1.00 88.38 87 GLU A C 1
ATOM 701 O O . GLU A 1 87 ? 11.009 1.626 -7.767 1.00 88.38 87 GLU A O 1
ATOM 706 N N . TRP A 1 88 ? 8.781 1.901 -7.573 1.00 88.94 88 TRP A N 1
ATOM 707 C CA . TRP A 1 88 ? 8.619 0.825 -6.592 1.00 88.94 88 TRP A CA 1
ATOM 708 C C . TRP A 1 88 ? 9.098 -0.527 -7.142 1.00 88.94 88 TRP A C 1
ATOM 710 O O . TRP A 1 88 ? 9.825 -1.252 -6.463 1.00 88.94 88 TRP A O 1
ATOM 720 N N . LEU A 1 89 ? 8.714 -0.871 -8.375 1.00 87.56 89 LEU A N 1
ATOM 721 C CA . LEU A 1 89 ? 9.074 -2.138 -9.010 1.00 87.56 89 LEU A CA 1
ATOM 722 C C . LEU A 1 89 ? 10.584 -2.232 -9.243 1.00 87.56 89 LEU A C 1
ATOM 724 O O . LEU A 1 89 ? 11.172 -3.281 -8.997 1.00 87.56 89 LEU A O 1
ATOM 728 N N . THR A 1 90 ? 11.213 -1.137 -9.669 1.00 90.00 90 THR A N 1
ATOM 729 C CA . THR A 1 90 ? 12.669 -1.052 -9.847 1.00 90.00 90 THR A CA 1
ATOM 730 C C . THR A 1 90 ? 13.376 -1.313 -8.522 1.00 90.00 90 THR A C 1
ATOM 732 O O . THR A 1 90 ? 14.183 -2.237 -8.438 1.00 90.00 90 THR A O 1
ATOM 735 N N . PHE A 1 91 ? 12.982 -0.604 -7.458 1.00 89.12 91 PHE A N 1
ATOM 736 C CA . PHE A 1 91 ? 13.508 -0.831 -6.112 1.00 89.12 91 PHE A CA 1
ATOM 737 C C . PHE A 1 91 ? 13.308 -2.279 -5.643 1.00 89.12 91 PHE A C 1
ATOM 739 O O . PHE A 1 91 ? 14.205 -2.881 -5.050 1.00 89.12 91 PHE A O 1
ATOM 746 N N . TYR A 1 92 ? 12.132 -2.857 -5.903 1.00 87.12 92 TYR A N 1
ATOM 747 C CA . TYR A 1 92 ? 11.833 -4.234 -5.527 1.00 87.12 92 TYR A CA 1
ATOM 748 C C . TYR A 1 92 ? 12.750 -5.231 -6.246 1.00 87.12 92 TYR A C 1
ATOM 750 O O . TYR A 1 92 ? 13.298 -6.122 -5.602 1.00 87.12 92 TYR A O 1
ATOM 758 N N . MET A 1 93 ? 12.962 -5.068 -7.554 1.00 87.44 93 MET A N 1
ATOM 759 C CA . MET A 1 93 ? 13.831 -5.950 -8.339 1.00 87.44 93 MET A CA 1
ATOM 760 C C . MET A 1 93 ? 15.304 -5.826 -7.937 1.00 87.44 93 MET A C 1
ATOM 762 O O . MET A 1 93 ? 15.971 -6.846 -7.799 1.00 87.44 93 MET A O 1
ATOM 766 N N . GLU A 1 94 ? 15.800 -4.613 -7.678 1.00 87.94 94 GLU A N 1
ATOM 767 C CA . GLU A 1 94 ? 17.175 -4.380 -7.203 1.00 87.94 94 GLU A CA 1
ATOM 768 C C . GLU A 1 94 ? 17.464 -5.018 -5.841 1.00 87.94 94 GLU A C 1
ATOM 770 O O . GLU A 1 94 ? 18.610 -5.321 -5.533 1.00 87.94 94 GLU A O 1
ATOM 775 N N . LYS A 1 95 ? 16.439 -5.199 -5.003 1.00 66.12 95 LYS A N 1
ATOM 776 C CA . LYS A 1 95 ? 16.562 -5.864 -3.697 1.00 66.12 95 LYS A CA 1
ATOM 777 C C . LYS A 1 95 ? 16.443 -7.384 -3.767 1.00 66.12 95 LYS A C 1
ATOM 779 O O . LYS A 1 95 ? 16.785 -8.051 -2.792 1.00 66.12 95 LYS A O 1
ATOM 784 N N . VAL A 1 96 ? 15.877 -7.911 -4.851 1.00 57.84 96 VAL A N 1
ATOM 785 C CA . VAL A 1 96 ? 15.695 -9.352 -5.078 1.00 57.84 96 VAL A CA 1
ATOM 786 C C . VAL A 1 96 ? 16.891 -9.956 -5.832 1.00 57.84 96 VAL A C 1
ATOM 788 O O . VAL A 1 96 ? 17.113 -11.162 -5.720 1.00 57.84 96 VAL A O 1
ATOM 791 N N . LEU A 1 97 ? 17.657 -9.132 -6.558 1.00 46.16 97 LEU A N 1
ATOM 792 C CA . LEU A 1 97 ? 18.955 -9.464 -7.164 1.00 46.16 97 LEU A CA 1
ATOM 793 C C . LEU A 1 97 ? 20.112 -9.288 -6.169 1.00 46.16 97 LEU A C 1
ATOM 795 O O . LEU A 1 97 ? 21.077 -10.077 -6.282 1.00 46.16 97 LEU A O 1
#

pLDDT: mean 88.11, std 8.88, range [46.16, 95.5]

Mean predicted aligned error: 4.37 Å

Foldseek 3Di:
DFFDDPVVQVVVLVVLVVVQAWADEPPDTDGSNQWRFGTDPPPAQKTWTDGPPDDQVVQAWTWIDHPVVSYIYAVVGDVQIDSHPVVNVVVVVVVVD